Protein AF-K1USW0-F1 (afdb_monomer_lite)

Radius of gyration: 28.76 Å; chains: 1; bounding box: 55×40×75 Å

Foldseek 3Di:
DDKDQDQFWFKKKWAKAWPDQPDFPWWKWKDDPNDTFDTDTHHPVQWDWDWDADPVGDTDTDTDGDIDITTDGGTMIDIDTDPPTMDTDDMDGGHDPPPPPDDPPPQQPPDFFKADPVRDGDDPPDAAWIAGSNDTDGD

pLDDT: mean 91.24, std 10.55, range [56.28, 98.5]

Structure (mmCIF, N/CA/C/O backbone):
data_AF-K1USW0-F1
#
_entry.id   AF-K1USW0-F1
#
loop_
_atom_site.group_PDB
_atom_site.id
_atom_site.type_symbol
_atom_site.label_atom_id
_atom_site.label_alt_id
_atom_site.label_comp_id
_atom_site.label_asym_id
_atom_site.label_entity_id
_atom_site.label_seq_id
_atom_site.pdbx_PDB_ins_code
_atom_site.Cartn_x
_atom_site.Cartn_y
_atom_site.Cartn_z
_atom_site.occupancy
_atom_site.B_iso_or_equiv
_atom_site.auth_seq_id
_atom_site.auth_comp_id
_atom_site.auth_asym_id
_atom_site.auth_atom_id
_atom_site.pdbx_PDB_model_num
ATOM 1 N N . ASN A 1 1 ? 3.566 -14.697 -6.157 1.00 83.69 1 ASN A N 1
ATOM 2 C CA . ASN A 1 1 ? 2.556 -13.932 -5.392 1.00 83.69 1 ASN A CA 1
ATOM 3 C C . ASN A 1 1 ? 3.112 -13.676 -4.002 1.00 83.69 1 ASN A C 1
ATOM 5 O O . ASN A 1 1 ? 3.858 -14.500 -3.492 1.00 83.69 1 ASN A O 1
ATOM 9 N N . LEU A 1 2 ? 2.798 -12.521 -3.431 1.00 93.56 2 LEU A N 1
ATOM 10 C CA . LEU A 1 2 ? 3.157 -12.129 -2.071 1.00 93.56 2 LEU A CA 1
ATOM 11 C C . LEU A 1 2 ? 1.858 -11.964 -1.283 1.00 93.56 2 LEU A C 1
ATOM 13 O O . LEU A 1 2 ? 0.918 -11.374 -1.804 1.00 93.56 2 LEU A O 1
ATOM 17 N N . THR A 1 3 ? 1.809 -12.443 -0.045 1.00 96.62 3 THR A N 1
ATOM 18 C CA . THR A 1 3 ? 0.697 -12.157 0.869 1.00 96.62 3 THR A CA 1
ATOM 19 C C . THR A 1 3 ? 1.212 -11.277 1.993 1.00 96.62 3 THR A C 1
ATOM 21 O O . THR A 1 3 ? 2.229 -11.593 2.609 1.00 96.62 3 THR A O 1
ATOM 24 N N . LEU A 1 4 ? 0.513 -10.175 2.251 1.00 96.69 4 LEU A N 1
ATOM 25 C CA . LEU A 1 4 ? 0.788 -9.283 3.366 1.00 96.69 4 LEU A CA 1
ATOM 26 C C . LEU A 1 4 ? -0.401 -9.304 4.325 1.00 96.69 4 LEU A C 1
ATOM 28 O O . LEU A 1 4 ? -1.493 -8.873 3.960 1.00 96.69 4 LEU A O 1
ATOM 32 N N . THR A 1 5 ? -0.186 -9.762 5.555 1.00 97.69 5 THR A N 1
ATOM 33 C CA . THR A 1 5 ? -1.182 -9.655 6.626 1.00 97.69 5 THR A CA 1
ATOM 34 C C . THR A 1 5 ? -1.096 -8.264 7.244 1.00 97.69 5 THR A C 1
ATOM 36 O O . THR A 1 5 ? -0.100 -7.920 7.883 1.00 97.69 5 THR A O 1
ATOM 39 N N . VAL A 1 6 ? -2.131 -7.445 7.064 1.00 96.06 6 VAL A N 1
ATOM 40 C CA . VAL A 1 6 ? -2.200 -6.107 7.660 1.00 96.06 6 VAL A CA 1
ATOM 41 C C . VAL A 1 6 ? -2.913 -6.158 9.023 1.00 96.06 6 VAL A C 1
ATOM 43 O O . VAL A 1 6 ? -4.000 -6.729 9.134 1.00 96.06 6 VAL A O 1
ATOM 46 N N . PRO A 1 7 ? -2.337 -5.571 10.092 1.00 95.56 7 PRO A N 1
ATOM 47 C CA . PRO A 1 7 ? -2.857 -5.698 11.459 1.00 95.56 7 PRO A CA 1
ATOM 48 C C . PRO A 1 7 ? -4.085 -4.829 11.755 1.00 95.56 7 PRO A C 1
ATOM 50 O O . PRO A 1 7 ? -4.683 -4.964 12.820 1.00 95.56 7 PRO A O 1
ATOM 53 N N . SER A 1 8 ? -4.461 -3.920 10.857 1.00 94.88 8 SER A N 1
ATOM 54 C CA . SER A 1 8 ? -5.632 -3.060 11.005 1.00 94.88 8 SER A CA 1
ATOM 55 C C . SER A 1 8 ? -6.125 -2.566 9.651 1.00 94.88 8 SER A C 1
ATOM 57 O O . SER A 1 8 ? -5.384 -2.592 8.670 1.00 94.88 8 SER A O 1
ATOM 59 N N . ASP A 1 9 ? -7.335 -2.017 9.636 1.00 95.31 9 ASP A N 1
ATOM 60 C CA . ASP A 1 9 ? -7.806 -1.174 8.541 1.00 95.31 9 ASP A CA 1
ATOM 61 C C . ASP A 1 9 ? -6.850 0.009 8.311 1.00 95.31 9 ASP A C 1
ATOM 63 O O . ASP A 1 9 ? -6.238 0.549 9.247 1.00 95.31 9 ASP A O 1
ATOM 67 N N . GLY A 1 10 ? -6.725 0.425 7.056 1.00 96.00 10 GLY A N 1
ATOM 68 C CA . GLY A 1 10 ? -5.850 1.526 6.683 1.00 96.00 10 GLY A CA 1
ATOM 69 C C . GLY A 1 10 ? -5.734 1.714 5.184 1.00 96.00 10 GLY A C 1
ATOM 70 O O . GLY A 1 10 ? -6.468 1.119 4.401 1.00 96.00 10 GLY A O 1
ATOM 71 N N . THR A 1 11 ? -4.770 2.533 4.792 1.00 97.81 11 THR A N 1
ATOM 72 C CA . THR A 1 11 ? -4.313 2.648 3.411 1.00 97.81 11 THR A CA 1
ATOM 73 C C . THR A 1 11 ? -2.977 1.937 3.297 1.00 97.81 11 THR A C 1
ATOM 75 O O . THR A 1 11 ? -1.999 2.343 3.931 1.00 97.81 11 THR A O 1
ATOM 78 N N . LEU A 1 12 ? -2.932 0.880 2.492 1.00 98.19 12 LEU A N 1
ATOM 79 C CA . LEU A 1 12 ? -1.692 0.210 2.140 1.00 98.19 12 LEU A CA 1
ATOM 80 C C . LEU A 1 12 ? -1.039 0.960 0.981 1.00 98.19 12 LEU A C 1
ATOM 82 O O . LEU A 1 12 ? -1.624 1.109 -0.094 1.00 98.19 12 LEU A O 1
ATOM 86 N N . LYS A 1 13 ? 0.189 1.410 1.213 1.00 98.44 13 LYS A N 1
ATOM 87 C CA . LYS A 1 13 ? 1.074 1.962 0.199 1.00 98.44 13 LYS A CA 1
ATOM 88 C C . LYS A 1 13 ? 2.098 0.914 -0.213 1.00 98.44 13 LYS A C 1
ATOM 90 O O . LYS A 1 13 ? 2.776 0.334 0.638 1.00 98.44 13 LYS A O 1
ATOM 95 N N . VAL A 1 14 ? 2.226 0.702 -1.516 1.00 98.19 14 VAL A N 1
ATOM 96 C CA . VAL A 1 14 ? 3.196 -0.215 -2.115 1.00 98.19 14 VAL A CA 1
ATOM 97 C C . VAL A 1 14 ? 4.150 0.580 -2.993 1.00 98.19 14 VAL A C 1
ATOM 99 O O . VAL A 1 14 ? 3.746 1.194 -3.984 1.00 98.19 14 VAL A O 1
ATOM 102 N N . TYR A 1 15 ? 5.425 0.554 -2.616 1.00 97.56 15 TYR A N 1
ATOM 103 C CA . TYR A 1 15 ? 6.504 1.224 -3.327 1.00 97.56 15 TYR A CA 1
ATOM 104 C C . TYR A 1 15 ? 7.146 0.218 -4.275 1.00 97.56 15 TYR A C 1
ATOM 106 O O . TYR A 1 15 ? 7.918 -0.643 -3.848 1.00 97.56 15 TYR A O 1
ATOM 114 N N . ALA A 1 16 ? 6.799 0.301 -5.558 1.00 96.19 16 ALA A N 1
ATOM 115 C CA . ALA A 1 16 ? 7.255 -0.641 -6.569 1.00 96.19 16 ALA A CA 1
ATOM 116 C C . ALA A 1 16 ? 7.620 0.056 -7.883 1.00 96.19 16 ALA A C 1
ATOM 118 O O . ALA A 1 16 ? 7.081 1.111 -8.211 1.00 96.19 16 ALA A O 1
ATOM 119 N N . ARG A 1 17 ? 8.525 -0.555 -8.649 1.00 95.81 17 ARG A N 1
ATOM 120 C CA . ARG A 1 17 ? 8.944 -0.084 -9.977 1.00 95.81 17 ARG A CA 1
ATOM 121 C C . ARG A 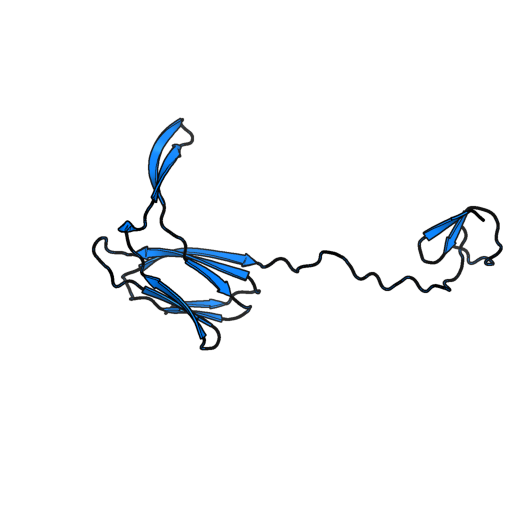1 17 ? 9.146 -1.261 -10.924 1.00 95.81 17 ARG A C 1
ATOM 123 O O . ARG A 1 17 ? 9.520 -2.354 -10.494 1.00 95.81 17 ARG A O 1
ATOM 130 N N . THR A 1 18 ? 8.925 -1.033 -12.215 1.00 95.81 18 THR A N 1
ATOM 131 C CA . THR A 1 18 ? 9.271 -2.004 -13.258 1.00 95.81 18 THR A CA 1
ATOM 132 C C . THR A 1 18 ? 10.783 -2.267 -13.281 1.00 95.81 18 THR A C 1
ATOM 134 O O . THR A 1 18 ? 11.594 -1.365 -13.075 1.00 95.81 18 THR A O 1
ATOM 137 N N . GLY A 1 19 ? 11.178 -3.520 -13.513 1.00 94.19 19 GLY A N 1
ATOM 138 C CA . GLY A 1 19 ? 12.574 -3.903 -13.738 1.00 94.19 19 GLY A CA 1
ATOM 139 C C . GLY A 1 19 ? 13.078 -3.582 -15.150 1.00 94.19 19 GLY A C 1
ATOM 140 O O . GLY A 1 19 ? 14.263 -3.752 -15.419 1.00 94.19 19 GLY A O 1
ATOM 141 N N . SER A 1 20 ? 12.200 -3.127 -16.051 1.00 94.00 20 SER A N 1
ATOM 142 C CA . SER A 1 20 ? 12.531 -2.787 -17.438 1.00 94.00 20 SER A CA 1
ATOM 143 C C . SER A 1 20 ? 11.908 -1.459 -17.849 1.00 94.00 20 SER A C 1
ATOM 145 O O . SER A 1 20 ? 10.717 -1.232 -17.630 1.00 94.00 20 SER A O 1
ATOM 147 N N . SER A 1 21 ? 12.703 -0.605 -18.499 1.00 90.06 21 SER A N 1
ATOM 148 C CA . SER A 1 21 ? 12.280 0.741 -18.884 1.00 90.06 21 SER A CA 1
ATOM 149 C C . SER A 1 21 ? 11.379 0.820 -20.111 1.00 90.06 21 SER A C 1
ATOM 151 O O . SER A 1 21 ?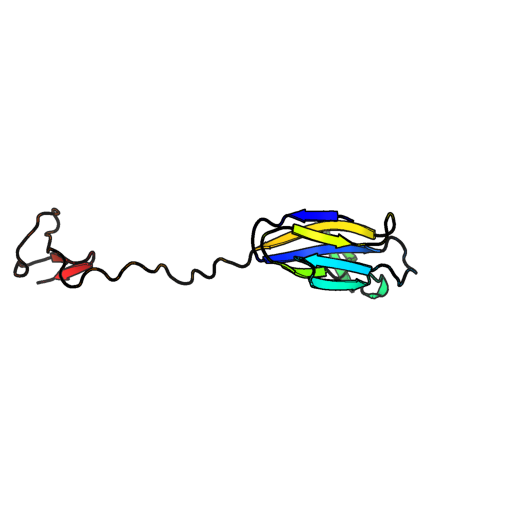 10.783 1.866 -20.357 1.00 90.06 21 SER A O 1
ATOM 153 N N . SER A 1 22 ? 11.265 -0.271 -20.865 1.00 92.06 22 SER A N 1
ATOM 154 C CA . SER A 1 22 ? 10.398 -0.381 -22.041 1.00 92.06 22 SER A CA 1
ATOM 155 C C . SER A 1 22 ? 9.154 -1.235 -21.798 1.00 92.06 22 SER A C 1
ATOM 157 O O . SER A 1 22 ? 8.283 -1.304 -22.663 1.00 92.06 22 SER A O 1
ATOM 159 N N . ALA A 1 23 ? 9.063 -1.905 -20.646 1.00 93.56 23 ALA A N 1
ATOM 160 C CA . ALA A 1 23 ? 7.943 -2.782 -20.346 1.00 93.56 23 ALA A CA 1
ATOM 161 C C . ALA A 1 23 ? 6.677 -1.974 -20.036 1.00 93.56 23 ALA A C 1
ATOM 163 O O . ALA A 1 23 ? 6.702 -1.017 -19.264 1.00 93.56 23 ALA A O 1
ATOM 164 N N . THR A 1 24 ? 5.566 -2.398 -20.632 1.00 94.06 24 THR A N 1
ATOM 165 C CA . THR A 1 24 ? 4.243 -1.763 -20.521 1.00 94.06 24 THR A CA 1
ATOM 166 C C . THR A 1 24 ? 3.172 -2.777 -20.112 1.00 94.06 24 THR A C 1
ATOM 168 O O . THR A 1 24 ? 1.991 -2.619 -20.394 1.00 94.06 24 THR A O 1
ATOM 171 N N . ASP A 1 25 ? 3.593 -3.838 -19.431 1.00 93.56 25 ASP A N 1
ATOM 172 C CA . ASP A 1 25 ? 2.777 -4.997 -19.059 1.00 93.56 25 ASP A CA 1
ATOM 173 C C . ASP A 1 25 ? 3.006 -5.429 -17.597 1.00 93.56 25 ASP A C 1
ATOM 175 O O . ASP A 1 25 ? 2.639 -6.527 -17.174 1.00 93.56 25 ASP A O 1
ATOM 179 N N . ARG A 1 26 ? 3.664 -4.580 -16.798 1.00 95.88 26 ARG A N 1
ATOM 180 C CA . ARG A 1 26 ? 4.053 -4.893 -15.417 1.00 95.88 26 ARG A CA 1
ATOM 181 C C . ARG A 1 26 ? 3.005 -4.401 -14.443 1.00 95.88 26 ARG A C 1
ATOM 183 O O . ARG A 1 26 ? 3.167 -3.372 -13.791 1.00 95.88 26 ARG A O 1
ATOM 190 N N . ASN A 1 27 ? 1.926 -5.164 -14.360 1.00 96.69 27 ASN A N 1
ATOM 191 C CA . ASN A 1 27 ? 0.832 -4.885 -13.449 1.00 96.69 27 ASN A CA 1
ATOM 192 C C . ASN A 1 27 ? 1.119 -5.449 -12.057 1.00 96.69 27 ASN A C 1
ATOM 194 O O . ASN A 1 27 ? 1.557 -6.589 -11.900 1.00 96.69 27 ASN A O 1
ATOM 198 N N . VAL A 1 28 ? 0.833 -4.640 -11.044 1.00 97.62 28 VAL A N 1
ATOM 199 C CA . VAL A 1 28 ? 0.723 -5.062 -9.653 1.00 97.62 28 VAL A CA 1
ATOM 200 C C . VAL A 1 28 ? -0.757 -5.041 -9.299 1.00 97.62 28 VAL A C 1
ATOM 202 O O . VAL A 1 28 ? -1.411 -3.998 -9.365 1.00 97.62 28 VAL A O 1
ATOM 205 N N . VAL A 1 29 ? -1.275 -6.212 -8.943 1.00 98.25 29 VAL A N 1
ATOM 206 C CA . VAL A 1 29 ? -2.680 -6.422 -8.597 1.00 98.25 29 VAL A CA 1
ATOM 207 C C . VAL A 1 29 ? -2.778 -6.746 -7.118 1.00 98.25 29 VAL A C 1
ATOM 209 O O . VAL A 1 29 ? -2.142 -7.693 -6.652 1.00 98.25 29 VAL A O 1
ATOM 212 N N . LEU A 1 30 ? -3.563 -5.965 -6.379 1.00 98.50 30 LEU A N 1
ATOM 213 C CA . LEU A 1 30 ? -3.876 -6.228 -4.978 1.00 98.50 30 LEU A CA 1
ATOM 214 C C . LEU A 1 30 ? -5.307 -6.738 -4.887 1.00 98.50 30 LEU A C 1
ATOM 216 O O . LEU A 1 30 ? -6.237 -6.110 -5.393 1.00 98.50 30 LEU A O 1
ATOM 220 N N . THR A 1 31 ? -5.475 -7.856 -4.193 1.00 98.44 31 THR A N 1
ATOM 221 C CA . THR A 1 31 ? -6.779 -8.454 -3.915 1.00 98.44 31 THR A CA 1
ATOM 222 C C . THR A 1 31 ? -6.928 -8.724 -2.424 1.00 98.44 31 THR A C 1
ATOM 224 O O . THR A 1 31 ? -5.953 -9.037 -1.737 1.00 98.44 31 THR A O 1
ATOM 227 N N . GLN A 1 32 ? -8.149 -8.606 -1.914 1.00 98.12 32 GLN A N 1
ATOM 228 C CA . GLN A 1 32 ? -8.488 -8.927 -0.532 1.00 98.12 32 GLN A CA 1
ATOM 229 C C . GLN A 1 32 ? -9.889 -9.534 -0.490 1.00 98.12 32 GLN A C 1
ATOM 231 O O . GLN A 1 32 ? -10.814 -9.001 -1.100 1.00 98.12 32 GLN A O 1
ATOM 236 N N . ASN A 1 33 ? -10.049 -10.666 0.204 1.00 95.69 33 ASN A N 1
ATOM 237 C CA . ASN A 1 33 ? -11.321 -11.397 0.301 1.00 95.69 33 ASN A CA 1
ATOM 238 C C . ASN A 1 33 ? -11.983 -11.656 -1.071 1.00 95.69 33 ASN A C 1
ATOM 240 O O . ASN A 1 33 ? -13.189 -11.489 -1.235 1.00 95.69 33 ASN A O 1
ATOM 244 N N . GLY A 1 34 ? -11.177 -11.998 -2.083 1.00 94.00 34 GLY A N 1
ATOM 245 C CA . GLY A 1 34 ? -11.642 -12.248 -3.454 1.00 94.00 34 GLY A CA 1
ATOM 246 C C . GLY A 1 34 ? -12.002 -10.998 -4.271 1.00 94.00 34 GLY A C 1
ATOM 247 O O . GLY A 1 34 ? -12.367 -11.134 -5.433 1.00 94.00 34 GLY A O 1
ATOM 248 N N . THR A 1 35 ? -11.881 -9.795 -3.703 1.00 97.25 35 THR A N 1
ATOM 249 C CA . THR A 1 35 ? -12.140 -8.525 -4.400 1.00 97.25 35 THR A CA 1
ATOM 250 C C . THR A 1 35 ? -10.834 -7.903 -4.884 1.00 97.25 35 THR A C 1
ATOM 252 O O . THR A 1 35 ? -9.877 -7.809 -4.114 1.00 97.25 35 THR A O 1
ATOM 255 N N . GLU A 1 36 ? -10.789 -7.452 -6.140 1.00 98.50 36 GLU A N 1
ATOM 256 C CA . GLU A 1 36 ? -9.696 -6.620 -6.650 1.00 98.50 36 GLU A CA 1
ATOM 257 C C . GLU A 1 36 ? -9.802 -5.207 -6.072 1.00 98.50 36 GLU A C 1
ATOM 259 O O . GLU A 1 36 ? -10.812 -4.527 -6.239 1.00 98.50 36 GLU A O 1
ATOM 264 N N . LEU A 1 37 ? -8.756 -4.777 -5.371 1.00 98.25 37 LEU A N 1
ATOM 265 C CA . LEU A 1 37 ? -8.678 -3.441 -4.787 1.00 98.25 37 LEU A CA 1
ATOM 266 C C . LEU A 1 37 ? -8.003 -2.453 -5.743 1.00 98.25 37 LEU A C 1
ATOM 268 O O . LEU A 1 37 ? -8.367 -1.281 -5.794 1.00 98.25 37 LEU A O 1
ATOM 272 N N . VAL A 1 38 ? -6.988 -2.921 -6.475 1.00 98.38 38 VAL A N 1
ATOM 273 C CA . VAL A 1 38 ? -6.276 -2.144 -7.492 1.00 98.38 38 VAL A CA 1
ATOM 274 C C . VAL A 1 38 ? -5.562 -3.077 -8.465 1.00 98.38 38 VAL A C 1
ATOM 276 O O . VAL A 1 38 ? -5.014 -4.104 -8.067 1.00 98.38 38 VAL A O 1
ATOM 279 N N . ASN A 1 39 ? -5.503 -2.661 -9.727 1.00 98.00 39 ASN A N 1
ATOM 280 C CA . ASN A 1 39 ? -4.672 -3.241 -10.770 1.00 98.00 39 ASN A CA 1
ATOM 281 C C . ASN A 1 39 ? -3.911 -2.104 -11.456 1.00 98.00 39 ASN A C 1
ATOM 283 O O . ASN A 1 39 ? -4.452 -1.380 -12.292 1.00 98.00 39 ASN A O 1
ATOM 287 N N . LYS A 1 40 ? -2.664 -1.887 -11.029 1.00 97.19 40 LYS A N 1
ATOM 288 C CA . LYS A 1 40 ? -1.850 -0.755 -11.477 1.00 97.19 40 LYS A CA 1
ATOM 289 C C . LYS A 1 40 ? -0.682 -1.250 -12.310 1.00 97.19 40 LYS A C 1
ATOM 291 O O . LYS A 1 40 ? 0.148 -2.021 -11.836 1.00 97.19 40 LYS A O 1
ATOM 296 N N . ILE A 1 41 ? -0.593 -0.747 -13.533 1.00 96.25 41 ILE A N 1
ATOM 297 C CA . ILE A 1 41 ? 0.597 -0.867 -14.367 1.00 96.25 41 ILE A CA 1
ATOM 298 C C . ILE A 1 41 ? 1.713 0.053 -13.854 1.00 96.25 41 ILE A C 1
ATOM 300 O O . ILE A 1 41 ? 1.468 1.218 -13.537 1.00 96.25 41 ILE A O 1
ATOM 304 N N . LEU A 1 42 ? 2.934 -0.473 -13.770 1.00 96.56 42 LEU A N 1
ATOM 305 C CA . LEU A 1 42 ? 4.137 0.286 -13.435 1.00 96.56 42 LEU A CA 1
ATOM 306 C C . LEU A 1 42 ? 4.827 0.756 -14.719 1.00 96.56 42 LEU A C 1
ATOM 308 O O . LEU A 1 42 ? 5.283 -0.072 -15.507 1.00 96.56 42 LEU A O 1
ATOM 312 N N . LEU A 1 43 ? 4.940 2.073 -14.910 1.00 95.62 43 LEU A N 1
ATOM 313 C CA . LEU A 1 43 ? 5.547 2.679 -16.097 1.00 95.62 43 LEU A CA 1
ATOM 314 C C . LEU A 1 43 ? 6.659 3.656 -15.715 1.00 95.62 43 LEU A C 1
ATOM 316 O O . LEU A 1 43 ? 6.483 4.512 -14.850 1.00 95.62 43 LEU A O 1
ATOM 320 N N . GLU A 1 44 ? 7.787 3.592 -16.422 1.00 94.25 44 GLU A N 1
ATOM 321 C CA . GLU A 1 44 ? 8.878 4.563 -16.248 1.00 94.25 44 GLU A CA 1
ATOM 322 C C . GLU A 1 44 ? 8.487 5.990 -16.634 1.00 94.25 44 GLU A C 1
ATOM 324 O O . GLU A 1 44 ? 9.036 6.952 -16.096 1.00 94.25 44 GLU A O 1
ATOM 329 N N . SER A 1 45 ? 7.549 6.133 -17.571 1.00 93.25 45 SER A N 1
ATOM 330 C CA . SER A 1 45 ? 7.069 7.426 -18.057 1.00 93.25 45 SER A CA 1
ATOM 331 C C . SER A 1 45 ? 6.231 8.184 -17.030 1.00 93.25 45 SER A C 1
ATOM 333 O O . SER A 1 45 ? 6.014 9.376 -17.205 1.00 93.25 45 SER A O 1
ATOM 335 N N . GLU A 1 46 ? 5.757 7.520 -15.972 1.00 93.62 46 GLU A N 1
ATOM 336 C CA . GLU A 1 46 ? 5.011 8.173 -14.889 1.00 93.62 46 GLU A CA 1
ATOM 337 C C . GLU A 1 46 ? 5.929 8.805 -13.828 1.00 93.62 46 GLU A C 1
ATOM 339 O O . GLU A 1 46 ? 5.444 9.406 -12.870 1.00 93.62 46 GLU A O 1
ATOM 344 N N . ALA A 1 47 ? 7.253 8.674 -13.967 1.00 94.44 47 ALA A N 1
ATOM 345 C CA . ALA A 1 47 ? 8.192 9.298 -13.048 1.00 94.44 47 ALA A CA 1
ATOM 346 C C . ALA A 1 47 ? 8.161 10.828 -13.167 1.00 94.44 47 ALA A C 1
ATOM 348 O O . ALA A 1 47 ? 8.244 11.383 -14.263 1.00 94.44 47 ALA A O 1
ATOM 349 N N . VAL A 1 48 ? 8.138 11.505 -12.023 1.00 95.12 48 VAL A N 1
ATOM 350 C CA . VAL A 1 48 ? 8.259 12.962 -11.928 1.00 95.12 48 VAL A CA 1
ATOM 351 C C . VAL A 1 48 ? 9.683 13.313 -11.506 1.00 95.12 48 VAL A C 1
ATOM 353 O O . VAL A 1 48 ? 10.219 12.718 -10.571 1.00 95.12 48 VAL A O 1
ATOM 356 N N . SER A 1 49 ? 10.311 14.273 -12.185 1.00 95.44 49 SER A N 1
ATOM 357 C CA . SER A 1 49 ? 11.612 14.812 -11.772 1.00 95.44 49 SER A CA 1
ATOM 358 C C . SER A 1 49 ? 11.420 15.847 -10.671 1.00 95.44 49 SER A C 1
ATOM 360 O O . SER A 1 49 ? 10.691 16.821 -10.852 1.00 95.44 49 SER A O 1
ATOM 362 N N . VAL A 1 50 ? 12.082 15.636 -9.537 1.00 95.56 50 VAL A N 1
ATOM 363 C CA . VAL A 1 50 ? 12.047 16.533 -8.381 1.00 95.56 50 VAL A CA 1
ATOM 364 C C . VAL A 1 50 ? 13.477 16.964 -8.047 1.00 95.56 50 VAL A C 1
ATOM 366 O O . VAL A 1 50 ? 14.331 16.088 -7.883 1.00 95.56 50 VAL A O 1
ATOM 369 N N . PRO A 1 51 ? 13.765 18.270 -7.914 1.00 96.25 51 PRO A N 1
ATOM 370 C CA . PRO A 1 51 ? 15.065 18.724 -7.441 1.00 96.25 51 PRO A CA 1
ATOM 371 C C . PRO A 1 51 ? 15.222 18.354 -5.963 1.00 96.25 51 PRO A C 1
ATOM 373 O O . PRO A 1 51 ? 14.417 18.750 -5.121 1.00 96.25 51 PRO A O 1
ATOM 376 N N . MET A 1 52 ? 16.254 17.576 -5.646 1.00 94.69 52 MET A N 1
ATOM 377 C CA . MET A 1 52 ? 16.611 17.205 -4.277 1.00 94.69 52 MET A CA 1
ATOM 378 C C . MET A 1 52 ? 17.986 17.766 -3.937 1.00 94.69 52 MET A C 1
ATOM 380 O O . MET A 1 52 ? 18.929 17.602 -4.712 1.00 94.69 52 MET A O 1
ATOM 384 N N . THR A 1 53 ? 18.086 18.425 -2.784 1.00 95.75 53 THR A N 1
ATOM 385 C CA . THR A 1 53 ? 19.337 18.974 -2.257 1.00 95.75 53 THR A CA 1
ATOM 386 C C . THR A 1 53 ? 19.899 18.025 -1.205 1.00 95.75 53 THR A C 1
ATOM 388 O O . THR A 1 53 ? 19.179 17.638 -0.287 1.00 95.75 53 THR A O 1
ATOM 391 N N . ASP A 1 54 ? 21.159 17.621 -1.357 1.00 93.44 54 ASP A N 1
ATOM 392 C CA . ASP A 1 54 ? 21.849 16.798 -0.361 1.00 93.44 54 ASP A CA 1
ATOM 393 C C . ASP A 1 54 ? 22.273 17.620 0.873 1.00 93.44 54 ASP A C 1
ATOM 395 O O . ASP A 1 54 ? 22.221 18.852 0.878 1.00 93.44 54 ASP A O 1
ATOM 399 N N . ASP A 1 55 ? 22.758 16.942 1.917 1.00 95.12 55 ASP A N 1
ATOM 400 C CA . ASP A 1 55 ? 23.227 17.583 3.159 1.00 95.12 55 ASP A CA 1
ATOM 401 C C . ASP A 1 55 ? 24.437 18.519 2.954 1.00 95.12 55 ASP A C 1
ATOM 403 O O . ASP A 1 55 ? 24.846 19.233 3.870 1.00 95.12 55 ASP A O 1
ATOM 407 N N . LYS A 1 56 ? 25.036 18.515 1.757 1.00 94.81 56 LYS A N 1
ATOM 408 C CA . LYS A 1 56 ? 26.163 19.369 1.366 1.00 94.81 56 LYS A CA 1
ATOM 409 C C . LYS A 1 56 ? 25.723 20.553 0.498 1.00 94.81 56 LYS A C 1
ATOM 411 O O . LYS A 1 56 ? 26.577 21.328 0.073 1.00 94.81 56 LYS A O 1
ATOM 416 N N . GLY A 1 57 ? 24.424 20.711 0.238 1.00 94.44 57 GLY A N 1
ATOM 417 C CA . GLY A 1 57 ? 23.867 21.805 -0.557 1.00 94.44 57 GLY A CA 1
ATOM 418 C C . GLY A 1 57 ? 23.870 21.574 -2.073 1.00 94.44 57 GLY A C 1
ATOM 419 O O . GLY A 1 57 ? 23.503 22.484 -2.818 1.00 94.44 57 GLY A O 1
ATOM 420 N N . ASN A 1 58 ? 24.241 20.388 -2.566 1.00 95.00 58 ASN A N 1
ATOM 421 C CA . ASN A 1 58 ? 24.195 20.088 -3.999 1.00 95.00 58 ASN A CA 1
ATOM 422 C C . ASN A 1 58 ? 22.780 19.690 -4.410 1.00 95.00 58 ASN A C 1
ATOM 424 O O . ASN A 1 58 ? 22.202 18.776 -3.827 1.00 95.00 58 ASN A O 1
ATOM 428 N N . THR A 1 59 ? 22.243 20.327 -5.451 1.00 96.44 59 THR A N 1
ATOM 429 C CA . THR A 1 59 ? 20.907 20.013 -5.976 1.00 96.44 59 THR A CA 1
ATOM 430 C C . THR A 1 59 ? 20.998 19.138 -7.220 1.00 96.44 59 THR A C 1
ATOM 432 O O . THR A 1 59 ? 21.763 19.434 -8.138 1.00 96.44 59 THR A O 1
ATOM 435 N N . LYS A 1 60 ? 20.199 18.070 -7.264 1.00 95.50 60 LYS A N 1
ATOM 436 C CA . LYS A 1 60 ? 20.085 17.165 -8.409 1.00 95.50 60 LYS A CA 1
ATOM 437 C C . LYS A 1 60 ? 18.633 16.769 -8.647 1.00 95.50 60 LYS A C 1
ATOM 439 O O . LYS A 1 60 ? 17.924 16.396 -7.713 1.00 95.50 60 LYS A O 1
ATOM 444 N N . ASP A 1 61 ? 18.232 16.748 -9.913 1.00 95.62 61 ASP A N 1
ATOM 445 C CA . ASP A 1 61 ? 16.942 16.192 -10.308 1.00 95.62 61 ASP A CA 1
ATOM 446 C C . ASP A 1 61 ? 16.914 14.678 -10.082 1.00 95.62 61 ASP A C 1
ATOM 448 O O . ASP A 1 61 ? 17.712 13.911 -10.634 1.00 95.62 61 ASP A O 1
ATOM 452 N N . THR A 1 62 ? 15.970 14.250 -9.253 1.00 93.81 62 THR A N 1
ATOM 453 C CA . THR A 1 62 ? 15.752 12.859 -8.872 1.00 93.81 62 THR A CA 1
ATOM 454 C C . THR A 1 62 ? 14.386 12.407 -9.364 1.00 93.81 62 THR A C 1
ATOM 456 O O . THR A 1 62 ? 13.391 13.111 -9.212 1.00 93.81 62 THR A O 1
ATOM 459 N N . LYS A 1 63 ? 14.328 11.214 -9.963 1.00 93.12 63 LYS A N 1
ATOM 460 C CA . LYS A 1 63 ? 13.066 10.616 -10.404 1.00 93.12 63 LYS A CA 1
ATOM 461 C C . LYS A 1 63 ? 12.306 10.04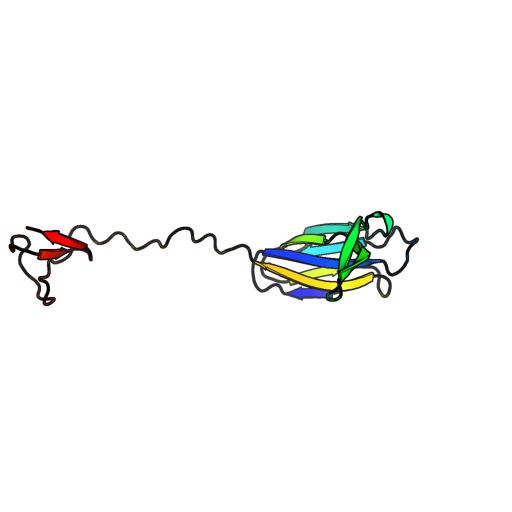6 -9.212 1.00 93.12 63 LYS A C 1
ATOM 463 O O . LYS A 1 63 ? 12.805 9.151 -8.533 1.00 93.12 63 LYS A O 1
ATOM 468 N N . VAL A 1 64 ? 11.084 10.523 -9.019 1.00 93.12 64 VAL A N 1
ATOM 469 C CA . VAL A 1 64 ? 10.129 10.014 -8.036 1.00 93.12 64 VAL A CA 1
ATOM 470 C C . VAL A 1 64 ? 9.018 9.283 -8.781 1.00 93.12 64 VAL A C 1
ATOM 472 O O . VAL A 1 64 ? 8.412 9.828 -9.702 1.00 93.12 64 VAL A O 1
ATOM 475 N N . PHE A 1 65 ? 8.771 8.034 -8.397 1.00 93.75 65 PHE A N 1
ATOM 476 C CA . PHE A 1 65 ? 7.767 7.177 -9.024 1.00 93.75 65 PHE A CA 1
ATOM 477 C C . PHE A 1 65 ? 6.454 7.210 -8.231 1.00 93.75 65 PHE A C 1
ATOM 479 O O . PHE A 1 65 ? 6.496 7.358 -7.005 1.00 93.75 65 PHE A O 1
ATOM 486 N N . PRO A 1 66 ? 5.294 7.046 -8.891 1.00 94.19 66 PRO A N 1
ATOM 487 C CA . PRO A 1 66 ? 4.017 6.946 -8.199 1.00 94.19 66 PRO A CA 1
ATOM 488 C C . PRO A 1 66 ? 3.981 5.776 -7.212 1.00 94.19 66 PRO A C 1
ATOM 490 O O . PRO A 1 66 ? 4.517 4.699 -7.469 1.00 94.19 66 PRO A O 1
ATOM 493 N N . VAL A 1 67 ? 3.282 5.983 -6.099 1.00 97.19 67 VAL A N 1
ATOM 494 C CA . VAL A 1 67 ? 3.041 4.957 -5.080 1.00 97.19 67 VAL A CA 1
ATOM 495 C C . VAL A 1 67 ? 1.651 4.374 -5.293 1.00 97.19 67 VAL A C 1
ATOM 497 O O . VAL A 1 67 ? 0.677 5.119 -5.419 1.00 97.19 67 VAL A O 1
ATOM 500 N N . ILE A 1 68 ? 1.531 3.046 -5.298 1.00 97.94 68 ILE A N 1
ATOM 501 C CA . ILE A 1 68 ? 0.215 2.398 -5.280 1.00 97.94 68 ILE A CA 1
ATOM 502 C C . ILE A 1 68 ? -0.358 2.607 -3.884 1.00 97.94 68 ILE A C 1
ATOM 504 O O . ILE A 1 68 ? 0.229 2.140 -2.915 1.00 97.94 68 ILE A O 1
ATOM 508 N N . SER A 1 69 ? -1.482 3.305 -3.774 1.00 97.88 69 SER A N 1
ATOM 509 C CA . SER A 1 69 ? -2.111 3.647 -2.499 1.00 97.88 69 SER A CA 1
ATOM 510 C C . SER A 1 69 ? -3.557 3.179 -2.518 1.00 97.88 69 SER A C 1
ATOM 512 O O . SER A 1 69 ? -4.365 3.730 -3.264 1.00 97.88 69 SER A O 1
ATOM 514 N N . VAL A 1 70 ? -3.884 2.169 -1.712 1.00 97.81 70 VAL A N 1
ATOM 515 C CA . VAL A 1 70 ? -5.205 1.533 -1.733 1.00 97.81 70 VAL A CA 1
ATOM 516 C C . VAL A 1 70 ? -5.752 1.308 -0.319 1.00 97.81 70 VAL A C 1
ATOM 518 O O . VAL A 1 70 ? -4.997 0.892 0.563 1.00 97.81 70 VAL A O 1
ATOM 521 N N . PRO A 1 71 ? -7.042 1.583 -0.056 1.00 97.62 71 PRO A N 1
ATOM 522 C CA . PRO A 1 71 ? -7.676 1.207 1.202 1.00 97.62 71 PRO A CA 1
ATOM 523 C C . PRO A 1 71 ? -7.704 -0.315 1.374 1.00 97.62 71 PRO A C 1
ATOM 525 O O . PRO A 1 71 ? -8.035 -1.043 0.441 1.00 97.62 71 PRO A O 1
ATOM 528 N N . VAL A 1 72 ? -7.398 -0.786 2.578 1.00 97.56 72 VAL A N 1
ATOM 529 C CA . VAL A 1 72 ? -7.403 -2.201 2.962 1.00 97.56 72 VAL A CA 1
ATOM 530 C C . VAL A 1 72 ? -8.104 -2.385 4.304 1.00 97.56 72 VAL A C 1
ATOM 532 O O . VAL A 1 72 ? -8.146 -1.480 5.145 1.00 97.56 72 VAL A O 1
ATOM 535 N N . LYS A 1 73 ? -8.651 -3.578 4.512 1.00 96.19 73 LYS 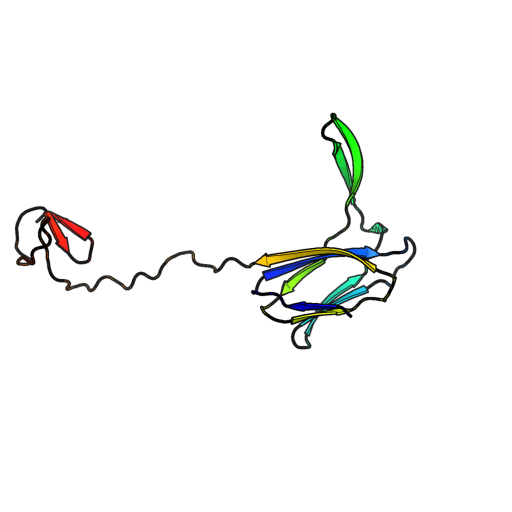A N 1
ATOM 536 C CA . LYS A 1 73 ? -9.162 -4.046 5.802 1.00 96.19 73 LYS A CA 1
ATOM 537 C C . LYS A 1 73 ? -8.106 -4.858 6.535 1.00 96.19 73 LYS A C 1
ATOM 539 O O . LYS A 1 73 ? -7.207 -5.399 5.896 1.00 96.19 73 LYS A O 1
ATOM 544 N N . GLN A 1 74 ? -8.227 -4.962 7.857 1.00 96.31 74 GLN A N 1
ATOM 545 C CA . GLN A 1 74 ? -7.439 -5.914 8.641 1.00 96.31 74 GLN A CA 1
ATOM 546 C C . GLN A 1 74 ? -7.535 -7.322 8.028 1.00 96.31 74 GLN A C 1
ATOM 548 O O . G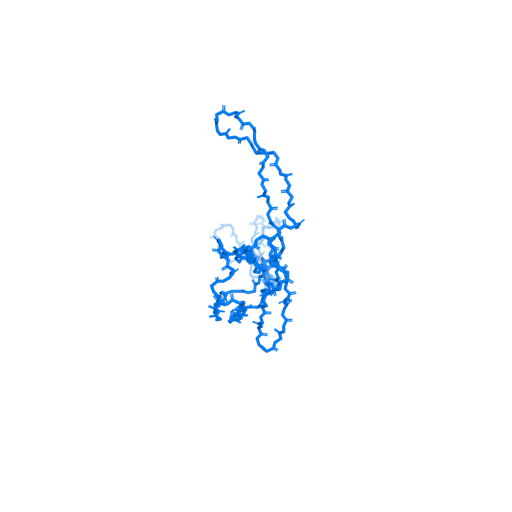LN A 1 74 ? -8.627 -7.777 7.688 1.00 96.31 74 GLN A O 1
ATOM 553 N N . GLY A 1 75 ? -6.400 -8.014 7.928 1.00 97.31 75 GLY A N 1
ATOM 554 C CA . GLY A 1 75 ? -6.312 -9.362 7.367 1.00 97.31 75 GLY A CA 1
ATOM 555 C C . GLY A 1 75 ? -5.359 -9.444 6.182 1.00 97.31 75 GLY A C 1
ATOM 556 O O . GLY A 1 75 ? -4.504 -8.582 5.992 1.00 97.31 75 GLY A O 1
ATOM 557 N N . ASP A 1 76 ? -5.489 -10.503 5.393 1.00 98.19 76 ASP A N 1
ATOM 558 C CA . ASP A 1 76 ? -4.554 -10.784 4.308 1.00 98.19 76 ASP A CA 1
ATOM 559 C C . ASP A 1 76 ? -4.875 -9.977 3.050 1.00 98.19 76 ASP A C 1
ATOM 561 O O . ASP A 1 76 ? -6.025 -9.868 2.622 1.00 98.19 76 ASP A O 1
ATOM 565 N N . VAL A 1 77 ? -3.827 -9.437 2.436 1.00 98.44 77 VAL A N 1
ATOM 566 C CA . VAL A 1 77 ? -3.850 -8.811 1.115 1.00 98.44 77 VAL A CA 1
ATOM 567 C C . VAL A 1 77 ? -2.925 -9.614 0.211 1.00 98.44 77 VAL A C 1
ATOM 569 O O . VAL A 1 77 ? -1.729 -9.736 0.483 1.00 98.44 77 VAL A O 1
ATOM 572 N N . ALA A 1 78 ? -3.466 -10.162 -0.873 1.00 98.12 78 ALA A N 1
ATOM 573 C CA . ALA A 1 78 ? -2.687 -10.879 -1.871 1.00 98.12 78 ALA A CA 1
ATOM 574 C C . ALA A 1 78 ? -2.229 -9.916 -2.971 1.00 98.12 78 ALA A C 1
ATOM 576 O O . ALA A 1 78 ? -3.036 -9.222 -3.589 1.00 98.12 78 ALA A O 1
ATOM 577 N N . ILE A 1 79 ? -0.924 -9.905 -3.220 1.00 97.88 79 ILE A N 1
ATOM 578 C CA . ILE A 1 79 ? -0.229 -9.058 -4.185 1.00 97.88 79 ILE A CA 1
ATOM 579 C C . ILE A 1 79 ? 0.315 -9.952 -5.303 1.00 97.88 79 ILE A C 1
ATOM 581 O O . ILE A 1 79 ? 1.205 -10.788 -5.096 1.00 97.88 79 ILE A O 1
ATOM 585 N N . THR A 1 80 ? -0.218 -9.775 -6.508 1.00 97.69 80 THR A N 1
ATOM 586 C CA . THR A 1 80 ? 0.173 -10.531 -7.703 1.00 97.69 80 THR A CA 1
ATOM 587 C C . THR A 1 80 ? 0.882 -9.618 -8.690 1.00 97.69 80 THR A C 1
ATOM 589 O O . THR A 1 80 ? 0.470 -8.484 -8.913 1.00 97.69 80 THR A O 1
ATOM 592 N N . TYR A 1 81 ? 1.982 -10.111 -9.250 1.00 96.81 81 TYR A N 1
ATOM 593 C CA . TYR A 1 81 ? 2.849 -9.379 -10.164 1.00 96.81 81 TYR A CA 1
ATOM 594 C C . TYR A 1 81 ? 3.652 -10.370 -11.022 1.00 96.81 81 TYR A C 1
ATOM 596 O O . TYR A 1 81 ? 3.866 -11.510 -10.588 1.00 96.81 81 TYR A O 1
ATOM 604 N N . PRO A 1 82 ? 4.137 -9.963 -12.210 1.00 95.44 82 PRO A N 1
ATOM 605 C CA . PRO A 1 82 ? 5.057 -10.776 -12.998 1.00 95.44 82 PRO A CA 1
ATOM 606 C C . PRO A 1 82 ? 6.360 -11.039 -12.227 1.00 95.44 82 PRO A C 1
ATOM 608 O O . PRO A 1 82 ? 7.078 -10.108 -11.849 1.00 95.44 82 PRO A O 1
ATOM 611 N N . VAL A 1 83 ? 6.671 -12.313 -11.980 1.00 90.94 83 VAL A N 1
ATOM 612 C CA . VAL A 1 83 ? 7.841 -12.743 -11.192 1.00 90.94 83 VAL A CA 1
ATOM 613 C C . VAL A 1 83 ? 9.144 -12.268 -11.858 1.00 90.94 83 VAL A C 1
ATOM 615 O O . VAL A 1 83 ? 9.213 -12.138 -13.081 1.00 90.94 83 VAL A O 1
ATOM 618 N N . ASN A 1 84 ? 10.174 -11.962 -11.058 1.00 91.00 84 ASN A N 1
ATOM 619 C CA . ASN A 1 84 ? 11.494 -11.483 -11.510 1.00 91.00 84 ASN A CA 1
ATOM 620 C C . ASN A 1 84 ? 11.473 -10.208 -12.372 1.00 91.00 84 ASN A C 1
ATOM 622 O O . ASN A 1 84 ? 12.416 -9.946 -13.112 1.00 91.00 84 ASN A O 1
ATOM 626 N N . SER A 1 85 ? 10.392 -9.426 -12.305 1.00 94.19 85 SER A N 1
ATOM 627 C CA . SER A 1 85 ? 10.181 -8.295 -13.218 1.00 94.19 85 SER A CA 1
ATOM 628 C C . SER A 1 85 ? 9.765 -6.995 -12.533 1.00 94.19 85 SER A C 1
ATOM 630 O O . SER A 1 85 ? 9.725 -5.948 -13.177 1.00 94.19 85 SER A O 1
ATOM 632 N N . VAL A 1 86 ? 9.436 -7.053 -11.243 1.00 96.00 86 VAL A N 1
ATOM 633 C CA . VAL A 1 86 ? 9.020 -5.906 -10.431 1.00 96.00 86 VAL A CA 1
ATOM 634 C C . VAL A 1 86 ? 9.933 -5.821 -9.217 1.00 96.00 86 VAL A C 1
ATOM 636 O O . VAL A 1 86 ? 10.141 -6.819 -8.528 1.00 96.00 86 VAL A O 1
ATOM 639 N N . ASN A 1 87 ? 10.457 -4.626 -8.957 1.00 95.19 87 ASN A N 1
ATOM 640 C CA . ASN A 1 87 ? 11.246 -4.321 -7.769 1.00 95.19 87 ASN A CA 1
ATOM 641 C C . ASN A 1 87 ? 10.332 -3.700 -6.711 1.00 95.19 87 ASN A C 1
ATOM 643 O O . ASN A 1 87 ? 9.675 -2.698 -6.994 1.00 95.19 87 ASN A O 1
ATOM 647 N N . PHE A 1 88 ? 10.312 -4.265 -5.503 1.00 95.88 88 PHE A N 1
ATOM 648 C CA . PHE A 1 88 ? 9.627 -3.688 -4.345 1.00 95.88 88 PHE A CA 1
ATOM 649 C C . PHE A 1 88 ? 10.650 -3.020 -3.427 1.00 95.88 88 PHE A C 1
ATOM 651 O O . PHE A 1 88 ? 11.637 -3.642 -3.044 1.00 95.88 88 PHE A O 1
ATOM 658 N N . TYR A 1 89 ? 10.398 -1.764 -3.067 1.00 96.62 89 TYR A N 1
ATOM 659 C CA . TYR A 1 89 ? 11.267 -0.971 -2.192 1.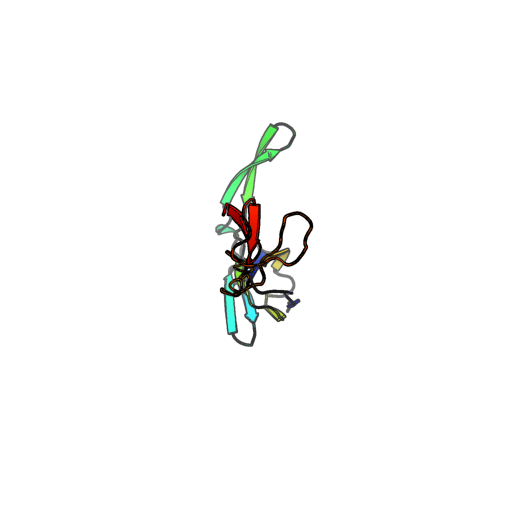00 96.62 89 TYR A CA 1
ATOM 660 C C . TYR A 1 89 ? 10.710 -0.831 -0.777 1.00 96.62 89 TYR A C 1
ATOM 662 O O . TYR A 1 89 ? 11.456 -0.520 0.146 1.00 96.62 89 TYR A O 1
ATOM 670 N N . GLY A 1 90 ? 9.411 -1.064 -0.590 1.00 96.94 90 GLY A N 1
ATOM 671 C CA . GLY A 1 90 ? 8.796 -0.981 0.723 1.00 96.94 90 GLY A CA 1
ATOM 672 C C . GLY A 1 90 ? 7.284 -1.137 0.705 1.00 96.94 90 GLY A C 1
ATOM 673 O O . GLY A 1 90 ? 6.626 -1.050 -0.337 1.00 96.94 90 GLY A O 1
ATOM 674 N N . PHE A 1 91 ? 6.755 -1.323 1.908 1.00 97.69 91 PHE A N 1
ATOM 675 C CA . PHE A 1 91 ? 5.333 -1.352 2.213 1.00 97.69 91 PHE A CA 1
ATOM 676 C C . PHE A 1 91 ? 5.096 -0.452 3.423 1.00 97.69 91 PHE A C 1
ATOM 678 O O . PHE A 1 91 ? 5.835 -0.520 4.402 1.00 97.69 91 PHE A O 1
ATOM 685 N N . GLU A 1 92 ? 4.066 0.382 3.365 1.00 97.81 92 GLU A N 1
ATOM 686 C CA . GLU A 1 92 ? 3.657 1.238 4.479 1.00 97.81 92 GLU A CA 1
ATOM 687 C C . GLU A 1 92 ? 2.154 1.077 4.679 1.00 97.81 92 GLU A C 1
ATOM 689 O O . GLU A 1 92 ? 1.374 1.254 3.744 1.00 97.81 92 GLU A O 1
ATOM 694 N N . LEU A 1 93 ? 1.738 0.753 5.902 1.00 97.44 93 LEU A N 1
ATOM 695 C CA . LEU A 1 93 ? 0.333 0.784 6.284 1.00 97.44 93 LEU A CA 1
ATOM 696 C C . LEU A 1 93 ? 0.060 2.075 7.048 1.00 97.44 93 LEU A C 1
ATOM 698 O O . LEU A 1 93 ? 0.457 2.225 8.204 1.00 97.44 93 LEU A O 1
ATOM 702 N N . VAL A 1 94 ? -0.674 2.988 6.419 1.00 96.31 94 VAL A N 1
ATOM 703 C CA . VAL A 1 94 ? -1.206 4.164 7.104 1.00 96.31 94 VAL A CA 1
ATOM 704 C C . VAL A 1 94 ? -2.519 3.760 7.753 1.00 96.31 94 VAL A C 1
ATOM 706 O O . VAL A 1 94 ? -3.548 3.661 7.086 1.00 96.31 94 VAL A O 1
ATOM 709 N N . LYS A 1 95 ? -2.484 3.490 9.058 1.00 91.44 95 LYS A N 1
ATOM 710 C CA . LYS A 1 95 ? -3.681 3.124 9.820 1.00 91.44 95 LYS A CA 1
ATOM 711 C C . LYS A 1 95 ? -4.740 4.220 9.699 1.00 91.44 95 LYS A C 1
ATOM 713 O O . LYS A 1 95 ? -4.456 5.395 9.933 1.00 91.44 95 LYS A O 1
ATOM 718 N N . THR A 1 96 ? -5.981 3.834 9.412 1.00 80.88 96 THR A N 1
ATOM 719 C CA . THR A 1 96 ? -7.111 4.748 9.593 1.00 80.88 96 THR A CA 1
ATOM 720 C C . THR A 1 96 ? -7.227 5.014 11.091 1.00 80.88 96 THR A C 1
ATOM 722 O O . THR A 1 96 ? -7.420 4.082 11.875 1.00 80.88 96 THR A O 1
ATOM 725 N N . GLY A 1 97 ? -7.031 6.268 11.517 1.00 72.06 97 GLY A N 1
ATOM 726 C CA . GLY A 1 97 ? -7.187 6.648 12.922 1.00 72.06 97 GLY A CA 1
ATOM 727 C C . GLY A 1 97 ? -8.520 6.127 13.463 1.00 72.06 97 GLY A C 1
ATOM 728 O O . GLY A 1 97 ? -9.499 6.064 12.725 1.00 72.06 97 GLY A O 1
ATOM 729 N N . THR A 1 98 ? -8.578 5.742 14.740 1.00 67.50 98 THR A N 1
ATOM 730 C CA . THR A 1 98 ? -9.751 5.075 15.346 1.00 67.50 98 THR A CA 1
ATOM 731 C C . THR A 1 98 ? -11.031 5.920 15.352 1.00 67.50 98 THR A C 1
ATOM 733 O O . THR A 1 98 ? -12.034 5.490 15.910 1.00 67.50 98 THR A O 1
ATOM 736 N N . GLY A 1 99 ? -11.015 7.128 14.778 1.00 56.28 99 GLY A N 1
ATOM 737 C CA . GLY A 1 99 ? -12.170 8.015 14.725 1.00 56.28 99 GLY A CA 1
ATOM 738 C C . GLY A 1 99 ? -12.660 8.455 16.104 1.00 56.28 99 GLY A C 1
ATOM 739 O O . GLY A 1 99 ? -13.762 8.982 16.207 1.00 56.28 99 GLY A O 1
ATOM 740 N N . ILE A 1 100 ? -11.877 8.249 17.174 1.00 62.22 100 ILE A N 1
ATOM 741 C CA . ILE A 1 100 ? -12.229 8.729 18.511 1.00 62.22 100 ILE A CA 1
ATOM 742 C C . ILE A 1 100 ? -12.036 10.250 18.522 1.00 62.22 100 ILE A C 1
ATOM 744 O O . ILE A 1 100 ? -10.967 10.757 18.847 1.00 62.22 100 ILE A O 1
ATOM 748 N N . SER A 1 101 ? -13.084 10.981 18.155 1.00 60.97 101 SER A N 1
ATOM 749 C CA . SER A 1 101 ? -13.204 12.427 18.368 1.00 60.97 101 SER A CA 1
ATOM 750 C C . SER A 1 101 ? -13.670 12.764 19.791 1.00 60.97 101 SER A C 1
ATOM 752 O O . SER A 1 101 ? -13.573 13.911 20.218 1.00 60.97 101 SER A O 1
ATOM 754 N N . SER A 1 102 ? -14.184 11.775 20.534 1.00 58.62 102 SER A N 1
ATOM 755 C CA . SER A 1 102 ? -14.671 11.932 21.908 1.00 58.62 102 SER A CA 1
ATOM 756 C C . SER A 1 102 ? -14.748 10.598 22.651 1.00 58.62 102 SER A C 1
ATOM 758 O O . SER A 1 102 ? -15.139 9.583 22.075 1.00 58.62 102 SER A O 1
ATOM 760 N N . VAL A 1 103 ? -14.464 10.614 23.954 1.00 63.12 103 VAL A N 1
ATOM 761 C CA . VAL A 1 103 ? -14.769 9.504 24.865 1.00 63.12 103 VAL A CA 1
ATOM 762 C C . VAL A 1 103 ? -16.236 9.585 25.287 1.00 63.12 103 VAL A C 1
ATOM 764 O O . VAL A 1 103 ? -16.683 10.617 25.787 1.00 63.12 103 VAL A O 1
ATOM 767 N N . ASN A 1 104 ? -17.001 8.507 25.103 1.00 61.12 104 ASN A N 1
ATOM 768 C CA . ASN A 1 104 ? -18.346 8.414 25.667 1.00 61.12 104 ASN A CA 1
ATOM 769 C C . ASN A 1 104 ? -18.221 8.148 27.175 1.00 61.12 104 ASN A C 1
ATOM 771 O O . ASN A 1 104 ? -18.329 7.013 27.637 1.00 61.12 104 ASN A O 1
ATOM 775 N N . ALA A 1 105 ? -17.908 9.189 27.949 1.00 61.72 105 ALA A N 1
ATOM 776 C CA . ALA A 1 105 ? -18.048 9.126 29.394 1.00 61.72 105 ALA A CA 1
ATOM 777 C C . ALA A 1 105 ? -19.545 8.982 29.679 1.00 61.72 105 ALA A C 1
ATOM 779 O O . ALA A 1 105 ? -20.315 9.896 29.379 1.00 61.72 105 ALA A O 1
ATOM 780 N N . ALA A 1 106 ? -19.960 7.824 30.207 1.00 63.75 106 ALA A N 1
ATOM 781 C CA . ALA A 1 106 ? -21.348 7.581 30.584 1.00 63.75 106 ALA A CA 1
ATOM 782 C C . ALA A 1 106 ? -21.882 8.802 31.344 1.00 63.75 106 ALA A C 1
ATOM 784 O O . ALA A 1 106 ? -21.230 9.278 32.279 1.00 63.75 106 ALA A O 1
ATOM 785 N N . ALA A 1 107 ? -23.029 9.338 30.909 1.00 61.91 107 ALA A N 1
ATOM 786 C CA . ALA A 1 107 ? -23.615 10.529 31.508 1.00 61.91 107 ALA A CA 1
ATOM 787 C C . ALA A 1 107 ? -23.642 10.359 33.031 1.00 61.91 107 ALA A C 1
ATOM 789 O O . ALA A 1 107 ? -24.241 9.408 33.540 1.00 61.91 107 ALA A O 1
ATOM 790 N N . ALA A 1 108 ? -22.952 11.246 33.753 1.00 60.88 108 ALA A N 1
ATOM 791 C CA . ALA A 1 108 ? -22.883 11.156 35.203 1.00 60.88 108 ALA A CA 1
ATOM 792 C C . ALA A 1 108 ? -24.319 11.108 35.750 1.00 60.88 108 ALA A C 1
ATOM 794 O O . ALA A 1 108 ? -25.129 11.977 35.409 1.00 60.88 108 ALA A O 1
ATOM 795 N N . LYS A 1 109 ? -24.654 10.055 36.518 1.00 61.06 109 LYS A N 1
ATOM 796 C CA . LYS A 1 109 ? -26.017 9.817 37.026 1.00 61.06 109 LYS A CA 1
ATOM 797 C C . LYS A 1 109 ? -26.570 11.122 37.590 1.00 61.06 109 LYS A C 1
ATOM 799 O O . LYS A 1 109 ? -25.935 11.706 38.458 1.00 61.06 109 LYS A O 1
ATOM 804 N N . LYS A 1 110 ? -27.725 11.600 37.112 1.00 61.06 110 LYS A N 1
ATOM 805 C CA . LYS A 1 110 ? -28.249 12.923 37.510 1.00 61.06 110 LYS A CA 1
ATOM 806 C C . LYS A 1 110 ? -28.480 13.039 39.032 1.00 61.06 110 LYS A C 1
ATOM 808 O O . LYS A 1 110 ? -28.316 14.128 39.586 1.00 61.06 110 LYS A O 1
ATOM 813 N N . ASP A 1 111 ? -28.641 11.904 39.713 1.00 69.69 111 ASP A N 1
ATOM 814 C CA . ASP A 1 111 ? -28.920 11.801 41.151 1.00 69.69 111 ASP A CA 1
ATOM 815 C C . ASP A 1 111 ? -27.783 11.168 41.973 1.00 69.69 111 ASP A C 1
ATOM 817 O O . ASP A 1 111 ? -28.019 10.369 42.876 1.00 69.69 111 ASP A O 1
ATOM 821 N N . GLY A 1 112 ? -26.522 11.492 41.672 1.00 74.94 112 GLY A N 1
ATOM 822 C CA . GLY A 1 112 ? -25.404 11.043 42.504 1.00 74.94 112 GLY A CA 1
ATOM 823 C C . GLY A 1 112 ? -25.421 11.632 43.921 1.00 74.94 112 GLY A C 1
ATOM 824 O O . GLY A 1 112 ? -25.917 12.740 44.157 1.00 74.94 112 GLY A O 1
ATOM 825 N N . LYS A 1 113 ? -24.835 10.882 44.861 1.00 90.88 113 LYS A N 1
ATOM 826 C CA . LYS A 1 113 ? -24.560 11.318 46.239 1.00 90.88 113 LYS A CA 1
ATOM 827 C C . LYS A 1 113 ? -23.746 12.623 46.238 1.00 90.88 113 LYS A C 1
ATOM 829 O O . LYS A 1 113 ? -22.972 12.881 45.313 1.00 90.88 113 LYS A O 1
ATOM 834 N N . THR A 1 114 ? -23.959 13.464 47.250 1.00 93.56 114 THR A N 1
ATOM 835 C CA . THR A 1 114 ? -23.220 14.728 47.420 1.00 93.56 114 THR A CA 1
ATOM 836 C C . THR A 1 114 ? -22.095 14.507 48.419 1.00 93.56 114 THR A C 1
ATOM 838 O O . THR A 1 114 ? -22.324 13.886 49.451 1.00 93.56 114 THR A O 1
ATOM 841 N N . TYR A 1 115 ? -20.903 15.019 48.127 1.00 95.31 115 TYR A N 1
ATOM 842 C CA . TYR A 1 115 ? -19.738 14.897 48.998 1.00 95.31 115 TYR A CA 1
ATOM 843 C C . TYR A 1 115 ? -19.153 16.269 49.329 1.00 95.31 115 TYR A C 1
ATOM 845 O O . TYR A 1 115 ? -19.185 17.177 48.496 1.00 95.31 115 TYR A O 1
ATOM 853 N N . ASN A 1 116 ? -18.602 16.433 50.529 1.00 95.00 116 ASN A N 1
ATOM 854 C CA . ASN A 1 116 ? -17.766 17.591 50.845 1.00 95.00 116 ASN A CA 1
ATOM 855 C C . ASN A 1 116 ? -16.340 17.412 50.275 1.00 95.00 116 ASN A C 1
ATOM 857 O O . ASN A 1 116 ? -15.999 16.372 49.710 1.00 95.00 116 ASN A O 1
ATOM 861 N N . MET A 1 117 ? -15.479 18.421 50.436 1.00 93.12 117 MET A N 1
ATOM 862 C CA . MET A 1 117 ? -14.090 18.378 49.948 1.00 93.12 117 MET A CA 1
ATOM 863 C C . MET A 1 117 ? -13.201 17.334 50.650 1.00 93.12 117 MET A C 1
ATOM 865 O O . MET A 1 117 ? -12.138 17.012 50.128 1.00 93.12 117 MET A O 1
ATOM 869 N N . ALA A 1 118 ? -13.636 16.790 51.791 1.00 94.25 118 ALA A N 1
ATOM 870 C CA . ALA A 1 118 ? -12.971 15.689 52.487 1.00 94.25 118 ALA A CA 1
ATOM 871 C C . ALA A 1 118 ? -13.447 14.302 52.004 1.00 94.25 118 ALA A C 1
ATOM 873 O O . ALA A 1 118 ? -13.006 13.285 52.533 1.00 94.25 118 ALA A O 1
ATOM 874 N N . GLY A 1 119 ? -14.352 14.241 51.019 1.00 93.62 119 GLY A N 1
ATOM 875 C CA . GLY A 1 119 ? -14.879 12.988 50.472 1.00 93.62 119 GLY A CA 1
ATOM 876 C C . GLY A 1 119 ? -15.960 12.326 51.331 1.00 93.62 119 GLY A C 1
ATOM 877 O O . GLY A 1 119 ? -16.319 11.179 51.079 1.00 93.62 119 GLY A O 1
ATOM 878 N N . GLN A 1 120 ? -16.504 13.027 52.328 1.00 95.69 120 GLN A N 1
ATOM 879 C CA . GLN A 1 120 ? -17.599 12.522 53.158 1.00 95.69 120 GLN A CA 1
ATOM 880 C C . GLN A 1 120 ? -18.937 12.779 52.470 1.00 95.69 120 GLN A C 1
ATOM 882 O O . GLN A 1 120 ? -19.149 13.872 51.940 1.00 95.69 120 GLN A O 1
ATOM 887 N N . GLU A 1 121 ? -19.841 11.796 52.488 1.00 95.12 121 GLU A N 1
ATOM 888 C CA . GLU A 1 121 ? -21.211 11.992 52.007 1.00 95.12 121 GLU A CA 1
ATOM 889 C C . GLU A 1 121 ? -21.940 12.998 52.905 1.00 95.12 121 GLU A C 1
ATOM 891 O O . GLU A 1 121 ? -21.903 12.903 54.131 1.00 95.12 121 GLU A O 1
ATOM 896 N N . VAL A 1 122 ? -22.597 13.972 52.285 1.00 94.38 122 VAL A N 1
ATOM 897 C CA . VAL A 1 122 ? -23.345 15.037 52.956 1.00 94.38 122 VAL A CA 1
ATOM 898 C C . VAL A 1 122 ? -24.723 15.198 52.324 1.00 94.38 122 VAL A C 1
ATOM 900 O O . VAL A 1 122 ? -24.977 14.738 51.206 1.00 94.38 122 VAL A O 1
ATOM 903 N N . SER A 1 123 ? -25.630 15.881 53.027 1.00 92.38 123 SER A N 1
ATOM 904 C CA . SER A 1 123 ? -26.946 16.194 52.471 1.00 92.38 123 SER A CA 1
ATOM 905 C C . SER A 1 123 ? -26.822 17.053 51.207 1.00 92.38 123 SER A C 1
ATOM 907 O O . SER A 1 123 ? -25.889 17.839 51.028 1.00 92.38 123 SER A O 1
ATOM 909 N N . SER A 1 124 ? -27.821 16.975 50.329 1.00 87.81 124 SER A N 1
ATOM 910 C CA . SER A 1 124 ? -27.883 17.825 49.136 1.00 87.81 124 SER A CA 1
ATOM 911 C C . SER A 1 124 ? -28.044 19.319 49.451 1.00 87.81 124 SER A C 1
ATOM 913 O O . SER A 1 124 ? -27.877 20.133 48.541 1.00 87.81 124 SER A O 1
ATOM 915 N N . SER A 1 125 ? -28.379 19.674 50.695 1.00 90.38 125 SER A N 1
ATOM 916 C CA . SER A 1 125 ? -28.528 21.043 51.205 1.00 90.38 125 SER A CA 1
ATOM 917 C C . SER A 1 125 ? -27.284 21.568 51.934 1.00 90.38 125 SER A C 1
ATOM 919 O O . SER A 1 125 ? -27.330 22.665 52.489 1.00 90.38 125 SER A O 1
ATOM 921 N N . ALA A 1 126 ? -26.185 20.806 51.959 1.00 93.44 126 ALA A N 1
ATOM 922 C CA . ALA A 1 126 ? -24.932 21.246 52.562 1.00 93.44 126 ALA A CA 1
ATOM 923 C C . ALA A 1 126 ? -24.421 22.537 51.898 1.00 93.44 126 ALA A C 1
ATOM 925 O O . ALA A 1 126 ? -24.378 22.631 50.669 1.00 93.44 126 ALA A O 1
ATOM 926 N N . LYS A 1 127 ? -24.042 23.516 52.729 1.00 93.69 127 LYS A N 1
ATOM 927 C CA . LYS A 1 127 ? -23.497 24.812 52.302 1.00 93.69 127 LYS A CA 1
ATOM 928 C C . LYS A 1 127 ? -22.010 24.698 51.958 1.00 93.69 127 LYS A C 1
ATOM 930 O O . LYS A 1 127 ? -21.297 23.883 52.545 1.00 93.69 127 LYS A O 1
ATOM 935 N N . GLY A 1 128 ? -21.533 25.563 51.071 1.00 93.38 128 GLY A N 1
ATOM 936 C CA . GLY A 1 128 ? -20.136 25.641 50.649 1.00 93.38 128 GLY A CA 1
ATOM 937 C C . GLY A 1 128 ? -19.842 24.866 49.362 1.00 93.38 128 GLY A C 1
ATOM 938 O O . GLY A 1 128 ? -20.730 24.609 48.548 1.00 93.38 128 GLY A O 1
ATOM 939 N N . ILE A 1 129 ? -18.564 24.530 49.149 1.00 95.50 129 ILE A N 1
ATOM 940 C CA . ILE A 1 129 ? -18.128 23.779 47.965 1.00 95.50 129 ILE A CA 1
ATOM 941 C C . ILE A 1 129 ? -18.440 22.296 48.166 1.00 95.50 129 ILE A C 1
ATOM 943 O O . ILE A 1 129 ? -17.883 21.647 49.053 1.00 95.50 129 ILE A O 1
ATOM 947 N N . VAL A 1 130 ? -19.287 21.751 47.298 1.00 95.06 130 VAL A N 1
ATOM 948 C CA . VAL A 1 130 ? -19.674 20.337 47.292 1.00 95.06 130 VAL A CA 1
ATOM 949 C C . VAL A 1 130 ? -19.359 19.683 45.952 1.00 95.06 130 VAL A C 1
ATOM 951 O O . VAL A 1 130 ? -19.354 20.335 44.908 1.00 95.06 130 VAL A O 1
ATOM 954 N N . ILE A 1 131 ? -19.119 18.375 45.967 1.00 93.06 131 ILE A N 1
ATOM 955 C CA . ILE A 1 131 ? -18.905 17.552 44.777 1.00 93.06 131 ILE A CA 1
ATOM 956 C C . ILE A 1 131 ? -20.159 16.708 44.549 1.00 93.06 131 ILE A C 1
ATOM 958 O O . ILE A 1 131 ? -20.564 15.933 45.415 1.00 93.06 131 ILE A O 1
ATOM 962 N N . LYS A 1 132 ? -20.769 16.835 43.370 1.00 89.69 132 LYS A N 1
ATOM 963 C CA . LYS A 1 132 ? -21.872 15.980 42.913 1.00 89.69 132 LYS A CA 1
ATOM 964 C C . LYS A 1 132 ? -21.586 15.557 41.479 1.00 89.69 132 LYS A C 1
ATOM 966 O O . LYS A 1 132 ? -21.200 16.383 40.658 1.00 89.69 132 LYS A O 1
ATOM 971 N N . ASN A 1 133 ? -21.748 14.275 41.159 1.00 86.31 133 ASN A N 1
ATOM 972 C CA . ASN A 1 133 ? -21.563 13.762 39.792 1.00 86.31 133 ASN A CA 1
ATOM 973 C C . ASN A 1 133 ? -20.179 14.095 39.188 1.00 86.31 133 ASN A C 1
ATOM 975 O O . ASN A 1 133 ? -20.072 14.396 38.001 1.00 86.31 133 ASN A O 1
ATOM 979 N N . GLY A 1 134 ? -19.133 14.111 40.023 1.00 83.50 134 GLY A N 1
ATOM 980 C CA . GLY A 1 134 ? -17.765 14.461 39.615 1.00 83.50 134 GLY A CA 1
ATOM 981 C C . GLY A 1 134 ? -17.527 15.950 39.328 1.00 83.50 134 GLY A C 1
ATOM 982 O O . GLY A 1 134 ? -16.446 16.310 38.874 1.00 83.50 134 GLY A O 1
ATOM 983 N N . LYS A 1 135 ? -18.506 16.827 39.591 1.00 88.12 135 LYS A N 1
ATOM 984 C CA . LYS A 1 135 ? -18.409 18.280 39.387 1.00 88.12 135 LYS A CA 1
ATOM 985 C C . LYS A 1 135 ? -18.514 19.027 40.714 1.00 88.12 135 LYS A C 1
ATOM 987 O O . LYS A 1 135 ? -19.246 18.605 41.610 1.00 88.12 135 LYS A O 1
ATOM 992 N N . LYS A 1 136 ? -17.784 20.140 40.832 1.00 92.69 136 LYS A N 1
ATOM 993 C CA . LYS A 1 136 ? -17.827 21.040 41.993 1.00 92.69 136 LYS A CA 1
ATOM 994 C C . LYS A 1 136 ? -18.967 22.051 41.838 1.00 92.69 136 LYS A C 1
ATOM 996 O O . LYS A 1 136 ? -19.144 22.606 40.757 1.00 92.69 136 LYS A O 1
ATOM 1001 N N . TYR A 1 137 ? -19.697 22.300 42.919 1.00 90.81 137 TYR A N 1
ATOM 1002 C CA . TYR A 1 137 ? -20.793 23.266 43.011 1.00 90.81 137 TYR A CA 1
ATOM 1003 C C . TYR A 1 137 ? -20.622 24.122 44.265 1.00 90.81 137 TYR A C 1
ATOM 1005 O O . TYR A 1 137 ? -20.122 23.628 45.272 1.00 90.81 137 TYR A O 1
ATOM 1013 N N . VAL A 1 138 ? -21.073 25.375 44.214 1.00 93.56 138 VAL A N 1
ATOM 1014 C CA . VAL A 1 138 ? -21.191 26.254 45.386 1.00 93.56 138 VAL A CA 1
ATOM 1015 C C . VAL A 1 138 ? -22.669 26.332 45.755 1.00 93.56 138 VAL A C 1
ATOM 1017 O O . VAL A 1 138 ? -23.492 26.618 44.883 1.00 93.56 138 VAL A O 1
ATOM 1020 N N . LYS A 1 139 ? -22.998 26.021 47.009 1.00 86.94 139 LYS A N 1
ATOM 1021 C CA . LYS A 1 139 ? -24.360 26.043 47.556 1.00 86.94 139 LYS A CA 1
ATOM 1022 C C . LYS A 1 139 ? -24.452 26.861 48.835 1.00 86.94 139 LYS A C 1
ATOM 1024 O O . LYS A 1 139 ? -23.442 26.916 49.575 1.00 86.94 139 LYS A O 1
#

Organism: NCBI:txid408170

Sequence (139 aa):
NLTLTVPSDGTLKVYARTGSSSATDRNVVLTQNGTELVNKILLESEAVSVPMTDDKGNTKDTKVFPVISVPVKQGDVAITYPVNSVNFYGFELVKTGTGISSVNAAAAKKDGKTYNMAGQEVSSSAKGIVIKNGKKYVK

Secondary structure (DSSP, 8-state):
-EEEEESSSEEEEEEEEES-TT-S--EEEEEETTEEEEEEE--GGGPEEEEEE-TTS-EEEEEEPPPEEEEE-SEEEEEE--TTSEEEEEEEEEEPP---SS-------TTPPEE-TTS-EE-TT--SEEEETTEEEE-